Protein AF-A0A962L5Q6-F1 (afdb_monomer)

Mean predicted aligned error: 4.73 Å

Radius of gyration: 12.98 Å; Cα contacts (8 Å, |Δi|>4): 79; chains: 1; bounding box: 38×14×32 Å

Nearest PDB structures (foldseek):
  4xlt-assembly1_A  TM=7.487E-01  e=2.505E-01  Dyadobacter fermentans DSM 18053
  2qsj-assembly2_A  TM=7.209E-01  e=2.338E-01  Ruegeria pomeroyi DSS-3
  3cnb-assembly3_C  TM=8.080E-01  e=9.933E-01  Colwellia psychrerythraea 34H
  7bg0-assembly2_D  TM=4.025E-01  e=6.133E-01  Escherichia coli K-12
  1ls1-assembly1_A  TM=5.858E-01  e=5.188E+00  Thermus aquaticus

Secondary structure (DSSP, 8-state):
-----PPPEEEEE-S-HHHHHHHHHHHHHTT----EEEESSHHHHHHHHHHHHHTSS---EEEEE--

Sequence (67 aa):
MNTDVKPPQILLVDDDQVDRMAVVRSFRKAGINNEIIEAEDGIEALAALGRLHESGVKPKILILLDL

Structure (mmCIF, N/CA/C/O backbone):
data_AF-A0A962L5Q6-F1
#
_entry.id   AF-A0A962L5Q6-F1
#
loop_
_atom_site.group_PDB
_atom_site.id
_atom_site.type_symbol
_atom_site.label_atom_id
_atom_site.label_alt_id
_atom_site.label_comp_id
_atom_site.label_asym_id
_atom_site.label_entity_id
_atom_site.label_seq_id
_atom_site.pdbx_PDB_ins_code
_atom_site.Cartn_x
_atom_site.Cartn_y
_atom_site.Cartn_z
_atom_site.occupancy
_atom_site.B_iso_or_equiv
_atom_site.auth_seq_id
_atom_site.auth_comp_id
_atom_site.auth_asym_id
_atom_site.auth_atom_id
_atom_site.pdbx_PDB_model_num
ATOM 1 N N . MET A 1 1 ? -29.723 3.775 -13.627 1.00 40.56 1 MET A N 1
ATOM 2 C CA . MET A 1 1 ? -28.312 3.956 -14.030 1.00 40.56 1 MET A CA 1
ATOM 3 C C . MET A 1 1 ? -27.552 2.757 -13.506 1.00 40.56 1 MET A C 1
ATOM 5 O O . MET A 1 1 ? -27.473 2.609 -12.297 1.00 40.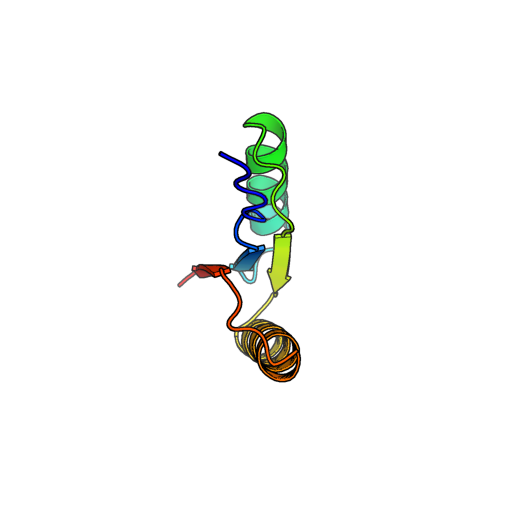56 1 MET A O 1
ATOM 9 N N . ASN A 1 2 ? -27.121 1.852 -14.385 1.00 44.25 2 ASN A N 1
ATOM 10 C CA . ASN A 1 2 ? -26.409 0.647 -13.972 1.00 44.25 2 ASN A CA 1
ATOM 11 C C . ASN A 1 2 ? -24.913 0.976 -13.957 1.00 44.25 2 ASN A C 1
ATOM 13 O O . ASN A 1 2 ? -24.285 1.057 -15.009 1.00 44.25 2 ASN A O 1
ATOM 17 N N . THR A 1 3 ? -24.373 1.292 -12.785 1.00 52.94 3 THR A N 1
ATOM 18 C CA . THR A 1 3 ? -22.943 1.554 -12.606 1.00 52.94 3 THR A CA 1
ATOM 19 C C . THR A 1 3 ? -22.315 0.331 -11.956 1.00 52.94 3 THR A C 1
ATOM 21 O O . THR A 1 3 ? -22.003 0.360 -10.769 1.00 52.94 3 THR A O 1
ATOM 24 N N . ASP A 1 4 ? -22.114 -0.733 -12.737 1.00 64.94 4 ASP A N 1
ATOM 25 C CA . ASP A 1 4 ? -21.259 -1.883 -12.385 1.00 64.94 4 ASP A CA 1
ATOM 26 C C . ASP A 1 4 ? -19.775 -1.464 -12.401 1.00 64.94 4 ASP A C 1
ATOM 28 O O . ASP A 1 4 ? -18.910 -2.017 -13.083 1.00 64.94 4 ASP A O 1
ATOM 32 N N . VAL A 1 5 ? -19.466 -0.385 -11.685 1.00 70.81 5 VAL A N 1
ATOM 33 C CA . VAL A 1 5 ? -18.104 0.096 -11.529 1.00 70.81 5 VAL A CA 1
ATOM 34 C C . VAL A 1 5 ? -17.470 -0.770 -10.458 1.00 70.81 5 VAL A C 1
ATOM 36 O O . VAL A 1 5 ? -17.675 -0.538 -9.268 1.00 70.81 5 VAL A O 1
ATOM 39 N N . LYS A 1 6 ? -16.686 -1.768 -10.882 1.00 79.44 6 LYS A N 1
ATOM 40 C CA . LYS A 1 6 ? -15.815 -2.486 -9.951 1.00 79.44 6 LYS A CA 1
ATOM 41 C C . LYS A 1 6 ? -14.959 -1.469 -9.179 1.00 79.44 6 LYS A C 1
ATOM 43 O O . LYS A 1 6 ? -14.394 -0.563 -9.811 1.00 79.44 6 LYS A O 1
ATOM 48 N N . PRO A 1 7 ? -14.878 -1.593 -7.844 1.00 87.00 7 PRO A N 1
ATOM 49 C CA . PRO A 1 7 ? -14.008 -0.746 -7.044 1.00 87.00 7 PRO A CA 1
ATOM 50 C C . PRO A 1 7 ? -12.547 -0.947 -7.480 1.00 87.00 7 PR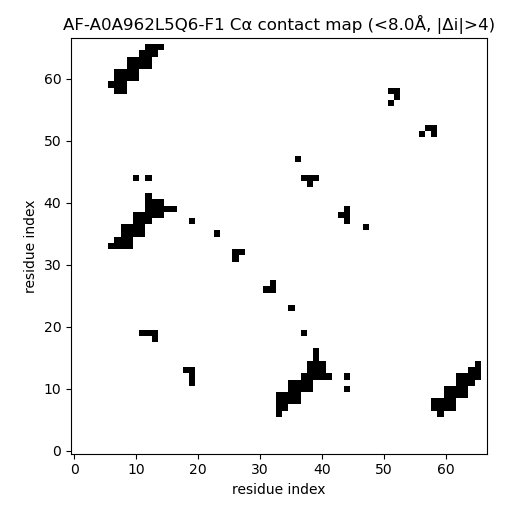O A C 1
ATOM 52 O O . PRO A 1 7 ? -12.206 -2.021 -7.984 1.00 87.00 7 PRO A O 1
ATOM 55 N N . PRO A 1 8 ? -11.686 0.077 -7.343 1.00 91.00 8 PRO A N 1
ATOM 56 C CA . PRO A 1 8 ? -10.283 -0.049 -7.718 1.00 91.00 8 PRO A CA 1
ATOM 57 C C . PRO A 1 8 ? -9.590 -1.121 -6.873 1.00 91.00 8 PRO A C 1
ATOM 59 O O . PRO A 1 8 ? -9.878 -1.254 -5.686 1.00 91.00 8 PRO A O 1
ATOM 62 N N . GLN A 1 9 ? -8.656 -1.856 -7.464 1.00 93.31 9 GLN A N 1
ATOM 63 C CA . GLN A 1 9 ? -7.756 -2.720 -6.700 1.00 93.31 9 GLN A CA 1
ATOM 64 C C . GLN A 1 9 ? -6.773 -1.849 -5.911 1.00 93.31 9 GLN A C 1
ATOM 66 O O . GLN A 1 9 ? -6.438 -0.741 -6.341 1.00 93.31 9 GLN A O 1
ATOM 71 N N . ILE A 1 10 ? -6.317 -2.335 -4.764 1.00 96.25 10 ILE A N 1
ATOM 72 C CA . ILE A 1 10 ? -5.291 -1.666 -3.965 1.00 96.25 10 ILE A CA 1
ATOM 73 C C . ILE A 1 10 ? -4.019 -2.503 -4.028 1.00 96.25 10 ILE A C 1
ATOM 75 O O . ILE A 1 10 ? -4.058 -3.679 -3.691 1.00 96.25 10 ILE A O 1
ATOM 79 N N . LEU A 1 11 ? -2.906 -1.905 -4.447 1.00 97.12 11 LEU A N 1
ATOM 80 C CA . LEU A 1 11 ? -1.573 -2.490 -4.314 1.00 97.12 11 LEU A CA 1
ATOM 81 C C . LEU A 1 11 ? -0.894 -1.849 -3.103 1.00 97.12 11 LEU A C 1
ATOM 83 O O . LEU A 1 11 ? -0.650 -0.644 -3.112 1.00 97.12 11 LEU A O 1
ATOM 87 N N . LEU A 1 12 ? -0.649 -2.641 -2.066 1.00 97.69 12 LEU A N 1
ATOM 88 C CA . LEU A 1 12 ? 0.021 -2.231 -0.836 1.00 97.69 12 LEU A CA 1
ATOM 89 C C . LEU A 1 12 ? 1.463 -2.737 -0.865 1.00 97.69 12 LEU A C 1
ATOM 91 O O . LEU A 1 12 ? 1.673 -3.947 -0.915 1.00 97.69 12 LEU A O 1
ATOM 95 N N . VAL A 1 13 ? 2.419 -1.811 -0.854 1.00 97.94 13 VAL A N 1
ATOM 96 C CA . VAL A 1 13 ? 3.857 -2.077 -0.938 1.00 97.94 13 VAL A CA 1
ATOM 97 C C . VAL A 1 13 ? 4.536 -1.505 0.294 1.00 97.94 13 VAL A C 1
ATOM 99 O O . VAL A 1 13 ? 4.497 -0.294 0.502 1.00 97.94 13 VAL A O 1
ATOM 102 N N . ASP A 1 14 ? 5.117 -2.384 1.091 1.00 98.06 14 ASP A N 1
ATOM 103 C CA . ASP A 1 14 ? 5.744 -2.081 2.380 1.00 98.06 14 ASP A CA 1
ATOM 104 C C . ASP A 1 14 ? 6.586 -3.312 2.740 1.00 98.06 14 ASP A C 1
ATOM 106 O O . ASP A 1 14 ? 6.103 -4.427 2.523 1.00 98.06 14 ASP A O 1
ATOM 110 N N . ASP A 1 15 ? 7.824 -3.164 3.211 1.00 97.31 15 ASP A N 1
ATOM 111 C CA . ASP A 1 15 ? 8.701 -4.299 3.527 1.00 97.31 15 ASP A CA 1
ATOM 112 C C . ASP A 1 15 ? 8.364 -4.942 4.883 1.00 97.31 15 ASP A C 1
ATOM 114 O O . ASP A 1 15 ? 8.574 -6.149 5.068 1.00 97.31 15 ASP A O 1
ATOM 118 N N . ASP A 1 16 ? 7.703 -4.214 5.787 1.00 97.50 16 ASP A N 1
ATOM 119 C CA . ASP A 1 16 ? 7.272 -4.721 7.084 1.00 97.50 16 ASP A CA 1
ATOM 120 C C . ASP A 1 16 ? 5.905 -5.433 7.000 1.00 97.50 16 ASP A C 1
ATOM 122 O O . ASP A 1 16 ? 4.834 -4.879 6.729 1.00 97.50 16 ASP A O 1
ATOM 126 N N . GLN A 1 17 ? 5.915 -6.737 7.284 1.00 96.94 17 GLN A N 1
ATOM 127 C CA . GLN A 1 17 ? 4.707 -7.562 7.274 1.00 96.94 17 GLN A CA 1
ATOM 128 C C . GLN A 1 17 ? 3.662 -7.120 8.315 1.00 96.94 17 GLN A C 1
ATOM 130 O O . GLN A 1 17 ? 2.455 -7.263 8.087 1.00 96.94 17 GLN A O 1
ATOM 135 N N . VAL A 1 18 ? 4.099 -6.642 9.481 1.00 97.69 18 VAL A N 1
ATOM 136 C CA . VAL A 1 18 ? 3.214 -6.188 10.558 1.00 97.69 18 VAL A CA 1
ATOM 137 C C . VAL A 1 18 ? 2.467 -4.934 10.123 1.00 97.69 18 VAL A C 1
ATOM 139 O O . VAL A 1 18 ? 1.253 -4.860 10.359 1.00 97.69 18 VAL A O 1
ATOM 142 N N . ASP A 1 19 ? 3.140 -4.020 9.428 1.00 97.44 19 ASP A N 1
ATOM 143 C CA . ASP A 1 19 ? 2.532 -2.795 8.910 1.00 97.44 19 ASP A CA 1
ATOM 144 C C . ASP A 1 19 ? 1.542 -3.103 7.783 1.00 97.44 19 ASP A C 1
ATOM 146 O O . ASP A 1 19 ? 0.370 -2.699 7.873 1.00 97.44 19 ASP A O 1
ATOM 150 N N . ARG A 1 20 ? 1.901 -3.981 6.832 1.00 97.31 20 ARG A N 1
ATOM 151 C CA . ARG A 1 20 ? 0.940 -4.490 5.830 1.00 97.31 20 ARG A CA 1
ATOM 152 C C . ARG A 1 20 ? -0.309 -5.087 6.477 1.00 97.31 20 ARG A C 1
ATOM 154 O O . ARG A 1 20 ? -1.446 -4.728 6.143 1.00 97.31 20 ARG A O 1
ATOM 161 N N . MET A 1 21 ? -0.127 -5.952 7.476 1.00 97.56 21 MET A N 1
ATOM 162 C CA . MET A 1 21 ? -1.237 -6.555 8.216 1.00 97.56 21 MET A CA 1
ATOM 163 C C . MET A 1 21 ? -2.095 -5.517 8.952 1.00 97.56 21 MET A C 1
ATOM 165 O O . MET A 1 21 ? -3.323 -5.671 9.020 1.00 97.56 21 MET A O 1
ATOM 169 N N . ALA A 1 22 ? -1.485 -4.488 9.541 1.00 97.94 22 ALA A N 1
ATOM 170 C CA . ALA A 1 22 ? -2.192 -3.422 10.243 1.00 97.94 22 ALA A CA 1
ATOM 171 C C . ALA A 1 22 ? -3.061 -2.597 9.281 1.00 97.94 22 ALA A C 1
ATOM 173 O O . ALA A 1 22 ? -4.234 -2.332 9.589 1.00 97.94 22 ALA A O 1
ATOM 174 N N . VAL A 1 23 ? -2.537 -2.273 8.095 1.00 97.00 23 VAL A N 1
ATOM 175 C CA . VAL A 1 23 ? -3.271 -1.582 7.025 1.00 97.00 23 VAL A CA 1
ATOM 176 C C . VAL A 1 23 ? -4.454 -2.428 6.550 1.00 97.00 23 VAL A C 1
ATOM 178 O O . VAL A 1 23 ? -5.598 -1.963 6.591 1.00 97.00 23 VAL A O 1
ATOM 181 N N . VAL A 1 24 ? -4.231 -3.704 6.212 1.00 96.88 24 VAL A N 1
ATOM 182 C CA . VAL A 1 24 ? -5.298 -4.619 5.756 1.00 96.88 24 VAL A CA 1
ATOM 183 C C . VAL A 1 24 ? -6.406 -4.758 6.804 1.00 96.88 24 VAL A C 1
ATOM 185 O O . VAL A 1 24 ? -7.599 -4.708 6.483 1.00 96.88 24 VAL A O 1
ATOM 188 N N . ARG A 1 25 ? -6.047 -4.901 8.086 1.00 97.19 25 ARG A N 1
ATOM 189 C CA . ARG A 1 25 ? -7.028 -4.957 9.185 1.00 97.19 25 ARG A CA 1
ATOM 190 C C . ARG A 1 25 ? -7.827 -3.662 9.302 1.00 97.19 25 ARG A C 1
ATOM 192 O O . ARG A 1 25 ? -9.031 -3.722 9.558 1.00 97.19 25 ARG A O 1
ATOM 199 N N . SER A 1 26 ? -7.181 -2.514 9.128 1.00 97.75 26 SER A N 1
ATOM 200 C CA . SER A 1 26 ? -7.832 -1.205 9.209 1.00 97.75 26 SER A CA 1
ATOM 201 C C . SER A 1 26 ? -8.818 -0.994 8.061 1.00 97.75 26 SER A C 1
ATOM 203 O O . SER A 1 26 ? -9.936 -0.543 8.304 1.00 97.75 26 SER A O 1
ATOM 205 N N . PHE A 1 27 ? -8.478 -1.431 6.845 1.00 96.56 27 PHE A N 1
ATOM 206 C CA . PHE A 1 27 ? -9.396 -1.407 5.700 1.00 96.56 27 PHE A C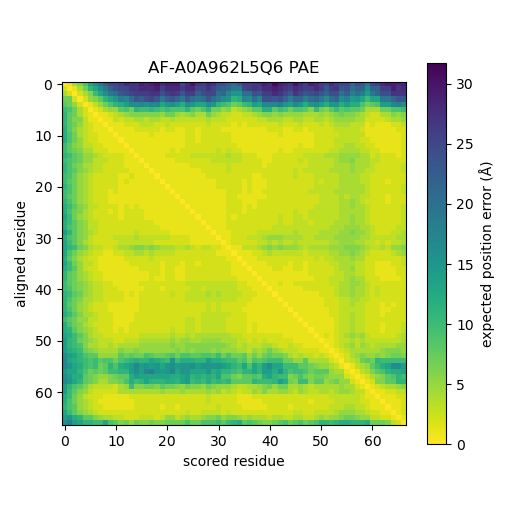A 1
ATOM 207 C C . PHE A 1 27 ? -10.639 -2.253 5.938 1.00 96.56 27 P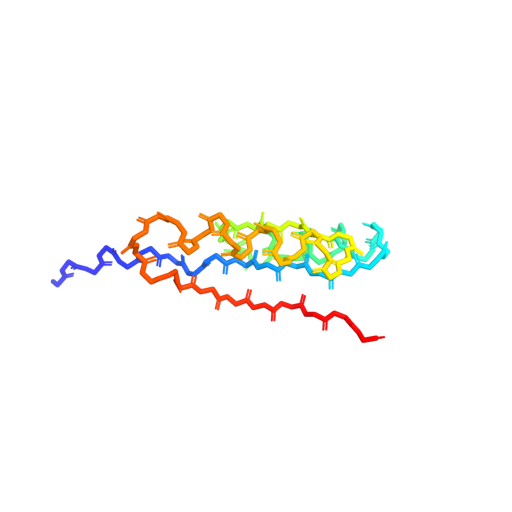HE A C 1
ATOM 209 O O . PHE A 1 27 ? -11.756 -1.759 5.775 1.00 96.56 27 P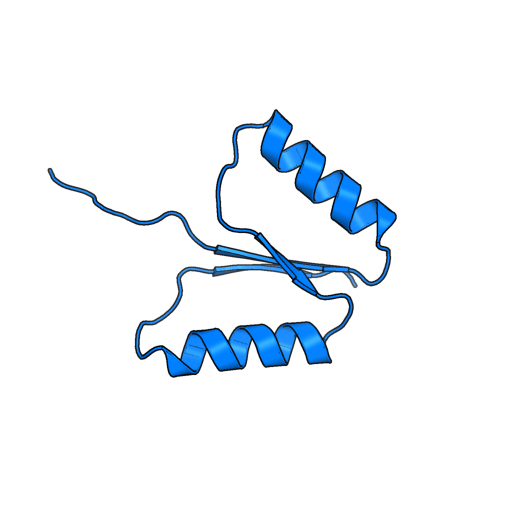HE A O 1
ATOM 216 N N . ARG A 1 28 ? -10.467 -3.479 6.444 1.00 95.00 28 ARG A N 1
ATOM 217 C CA . ARG A 1 28 ? -11.596 -4.347 6.810 1.00 95.00 28 ARG A CA 1
ATOM 218 C C . ARG A 1 28 ? -12.495 -3.705 7.868 1.00 95.00 28 ARG A C 1
ATOM 220 O O . ARG A 1 28 ? -13.713 -3.723 7.721 1.00 95.00 28 ARG A O 1
ATOM 227 N N . LYS A 1 29 ? -11.915 -3.100 8.913 1.00 97.44 29 LYS A N 1
ATOM 228 C CA . LYS A 1 29 ? -12.679 -2.387 9.957 1.00 97.44 29 LYS A CA 1
ATOM 229 C C . LYS A 1 29 ? -13.433 -1.170 9.415 1.00 97.44 29 LYS A C 1
ATOM 231 O O . LYS A 1 29 ? -14.525 -0.885 9.894 1.00 97.44 29 LYS A O 1
ATOM 236 N N . ALA A 1 30 ? -12.867 -0.476 8.431 1.00 97.00 30 ALA A N 1
ATOM 237 C CA . ALA A 1 30 ? -13.481 0.678 7.779 1.00 97.00 30 ALA A CA 1
ATOM 238 C C . ALA A 1 30 ? -14.525 0.302 6.706 1.00 97.00 30 ALA A C 1
ATOM 240 O O . ALA A 1 30 ? -15.139 1.190 6.121 1.00 97.00 30 ALA A O 1
ATOM 241 N N . GLY A 1 31 ? -14.735 -0.992 6.428 1.00 95.44 31 GLY A N 1
ATOM 242 C CA . GLY A 1 31 ? -15.653 -1.455 5.382 1.00 95.44 31 GLY A CA 1
ATOM 243 C C . GLY A 1 31 ? -15.112 -1.295 3.956 1.00 95.44 31 GLY A C 1
ATOM 244 O O . GLY A 1 31 ? -15.881 -1.359 2.997 1.00 95.44 31 GLY A O 1
ATOM 245 N N . ILE A 1 32 ? -13.800 -1.098 3.800 1.00 94.75 32 ILE A N 1
ATOM 246 C CA . ILE A 1 32 ? -13.122 -1.057 2.502 1.00 94.75 32 ILE A CA 1
ATOM 247 C C . ILE A 1 32 ? -12.878 -2.505 2.067 1.00 94.75 32 ILE A C 1
ATOM 249 O O . ILE A 1 32 ? -11.943 -3.158 2.525 1.00 94.75 32 ILE A O 1
ATOM 253 N N . ASN A 1 33 ? -13.751 -3.008 1.194 1.00 90.44 33 ASN A N 1
ATOM 254 C CA . ASN A 1 33 ? -13.753 -4.402 0.727 1.00 90.44 33 ASN A CA 1
ATOM 255 C C . ASN A 1 33 ? -13.140 -4.565 -0.673 1.00 90.44 33 ASN A C 1
ATOM 257 O O . ASN A 1 33 ? -13.462 -5.508 -1.396 1.00 90.44 33 ASN A O 1
ATOM 261 N N . ASN A 1 34 ? -12.308 -3.612 -1.085 1.00 93.75 34 ASN A N 1
ATOM 262 C CA . ASN A 1 34 ? -11.555 -3.694 -2.327 1.00 93.75 34 ASN A CA 1
ATOM 263 C C . ASN A 1 34 ? -10.622 -4.913 -2.291 1.00 93.75 34 ASN A C 1
ATOM 265 O O . ASN A 1 34 ? -10.166 -5.330 -1.226 1.00 93.75 34 ASN A O 1
ATOM 269 N N . GLU A 1 35 ? -10.311 -5.466 -3.459 1.00 93.19 35 GLU A N 1
ATOM 270 C CA . GLU A 1 35 ? -9.236 -6.449 -3.571 1.00 93.19 35 GLU A CA 1
ATOM 271 C C . GLU A 1 35 ? -7.901 -5.768 -3.245 1.00 93.19 35 GLU A C 1
ATOM 273 O O . GLU A 1 35 ? -7.591 -4.713 -3.807 1.00 93.19 35 GLU A O 1
ATOM 278 N N . ILE A 1 36 ? -7.143 -6.362 -2.323 1.00 95.44 36 ILE A N 1
ATOM 279 C CA . ILE A 1 36 ? -5.828 -5.882 -1.900 1.00 95.44 36 ILE A CA 1
ATOM 280 C C . ILE A 1 36 ? -4.788 -6.886 -2.391 1.00 95.44 36 ILE A C 1
ATOM 282 O O . ILE A 1 36 ? -4.895 -8.079 -2.111 1.00 95.44 36 ILE A O 1
ATOM 286 N N . ILE A 1 37 ? -3.797 -6.386 -3.115 1.00 95.94 37 ILE A N 1
ATOM 287 C CA . ILE A 1 37 ? -2.596 -7.097 -3.530 1.00 95.94 37 ILE A CA 1
ATOM 288 C C . ILE A 1 37 ? -1.476 -6.562 -2.641 1.00 95.94 37 ILE A C 1
ATOM 290 O O . ILE A 1 37 ? -1.215 -5.363 -2.641 1.00 95.94 37 ILE A O 1
ATOM 294 N N . GLU A 1 38 ? -0.853 -7.431 -1.859 1.00 97.38 38 GLU A N 1
ATOM 295 C CA . GLU A 1 38 ? 0.303 -7.083 -1.030 1.00 97.38 38 GLU A CA 1
ATOM 296 C C . GLU A 1 38 ? 1.591 -7.385 -1.810 1.00 97.38 38 GLU A C 1
ATOM 298 O O . GLU A 1 38 ? 1.639 -8.361 -2.561 1.00 97.38 38 GLU A O 1
ATOM 303 N N . ALA A 1 39 ? 2.607 -6.544 -1.641 1.00 97.69 39 ALA A N 1
ATOM 304 C CA . ALA A 1 39 ? 3.961 -6.730 -2.153 1.00 97.69 39 ALA A CA 1
ATOM 305 C C . ALA A 1 39 ? 4.960 -6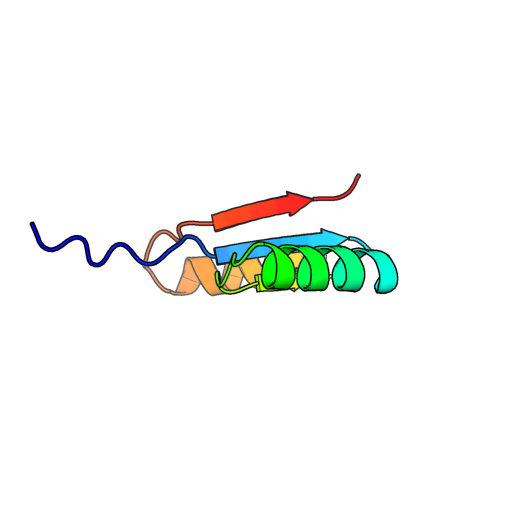.312 -1.066 1.00 97.69 39 ALA A C 1
ATOM 307 O O . ALA A 1 39 ? 4.747 -5.293 -0.409 1.00 97.69 39 ALA A O 1
ATOM 308 N N . GLU A 1 40 ? 6.023 -7.089 -0.866 1.00 97.38 40 GLU A N 1
ATOM 309 C CA . GLU A 1 40 ? 7.060 -6.761 0.127 1.00 97.38 40 GLU A CA 1
ATOM 310 C C . GLU A 1 40 ? 8.131 -5.806 -0.410 1.00 97.38 40 GLU A C 1
ATOM 312 O O . GLU A 1 40 ? 8.841 -5.166 0.355 1.00 97.38 40 GLU A O 1
ATOM 317 N N . ASP A 1 41 ? 8.248 -5.688 -1.733 1.00 96.56 41 ASP A N 1
ATOM 318 C CA . ASP A 1 41 ? 9.232 -4.823 -2.367 1.00 96.56 41 ASP A CA 1
ATOM 319 C C . ASP A 1 41 ? 8.773 -4.301 -3.742 1.00 96.56 41 ASP A C 1
ATOM 321 O O . ASP A 1 41 ? 7.687 -4.598 -4.259 1.00 96.56 41 ASP A O 1
ATOM 325 N N . GLY A 1 42 ? 9.639 -3.498 -4.367 1.00 95.62 42 GLY A N 1
ATOM 326 C CA . GLY A 1 42 ? 9.397 -2.944 -5.696 1.00 95.62 42 GLY A CA 1
ATOM 327 C C . GLY A 1 42 ? 9.379 -3.985 -6.822 1.00 95.62 42 GLY A C 1
ATOM 328 O O . GLY A 1 42 ? 8.721 -3.759 -7.839 1.00 95.62 42 GLY A O 1
ATOM 329 N N . ILE A 1 43 ? 10.073 -5.116 -6.671 1.00 97.44 43 ILE A N 1
ATOM 330 C CA . ILE A 1 43 ? 10.118 -6.181 -7.680 1.00 97.44 43 ILE A CA 1
ATOM 331 C C . ILE A 1 43 ? 8.786 -6.931 -7.701 1.00 97.44 43 ILE A C 1
ATOM 333 O O . ILE A 1 43 ? 8.195 -7.105 -8.771 1.00 97.44 43 ILE A O 1
ATOM 337 N N . GLU A 1 44 ? 8.267 -7.310 -6.536 1.00 97.44 44 GLU A N 1
ATOM 338 C CA . GLU A 1 44 ? 6.945 -7.909 -6.390 1.00 97.44 44 GLU A CA 1
ATOM 339 C C . GLU A 1 44 ? 5.841 -6.957 -6.860 1.00 97.44 44 GLU A C 1
ATOM 341 O O . GLU A 1 44 ? 4.940 -7.369 -7.603 1.00 97.44 44 GLU A O 1
ATOM 346 N N . ALA A 1 45 ? 5.943 -5.672 -6.504 1.00 96.06 45 ALA A N 1
ATOM 347 C CA . ALA A 1 45 ? 5.009 -4.640 -6.941 1.00 96.06 45 ALA A CA 1
ATOM 348 C C . ALA A 1 45 ? 4.998 -4.490 -8.472 1.00 96.06 45 ALA A C 1
ATOM 350 O O . ALA A 1 45 ? 3.932 -4.493 -9.094 1.00 96.06 45 ALA A O 1
ATOM 351 N N . LEU A 1 46 ? 6.173 -4.421 -9.110 1.00 95.94 46 LEU A N 1
ATOM 352 C CA . LEU A 1 46 ? 6.295 -4.368 -10.570 1.00 95.94 46 LEU A CA 1
ATOM 353 C C . LEU A 1 46 ? 5.742 -5.631 -11.236 1.00 95.94 46 LEU A C 1
ATOM 355 O O . LEU A 1 46 ? 5.031 -5.530 -12.237 1.00 95.94 46 LEU A O 1
ATOM 359 N N . ALA A 1 47 ? 6.007 -6.813 -10.676 1.00 95.75 47 ALA A N 1
ATOM 360 C CA . ALA A 1 47 ? 5.458 -8.065 -11.186 1.00 95.75 47 ALA A CA 1
ATOM 361 C C . ALA A 1 47 ? 3.921 -8.093 -11.092 1.00 95.75 47 ALA A C 1
ATOM 363 O O . ALA A 1 47 ? 3.252 -8.547 -12.023 1.00 95.75 47 ALA A O 1
ATOM 364 N N . ALA A 1 48 ? 3.344 -7.575 -10.002 1.00 93.12 48 ALA A N 1
ATOM 365 C CA . ALA A 1 48 ? 1.898 -7.425 -9.854 1.00 93.12 48 ALA A CA 1
ATOM 366 C C . ALA A 1 48 ? 1.310 -6.475 -10.907 1.00 93.12 48 ALA A C 1
ATOM 368 O O . ALA A 1 48 ? 0.323 -6.819 -11.559 1.00 93.12 48 ALA A O 1
ATOM 369 N N . LEU A 1 49 ? 1.947 -5.325 -11.137 1.00 91.81 49 LEU A N 1
ATOM 370 C CA . LEU A 1 49 ? 1.538 -4.375 -12.175 1.00 91.81 49 LEU A CA 1
ATOM 371 C C . LEU A 1 49 ? 1.638 -4.973 -13.586 1.00 91.81 49 LEU A C 1
ATOM 373 O O . LEU A 1 49 ? 0.740 -4.755 -14.400 1.00 91.81 49 LEU A O 1
ATOM 377 N N . GLY A 1 50 ? 2.680 -5.762 -13.866 1.00 91.62 50 GLY A N 1
ATOM 378 C CA . GLY A 1 50 ? 2.848 -6.477 -15.135 1.00 91.62 50 GLY A CA 1
ATOM 379 C C . GLY A 1 50 ? 1.698 -7.449 -15.411 1.00 91.62 50 GLY A C 1
ATOM 380 O O . GLY A 1 50 ? 1.064 -7.367 -16.462 1.00 91.62 50 GLY A O 1
ATOM 381 N N . ARG A 1 51 ? 1.336 -8.281 -14.423 1.00 88.50 51 ARG A N 1
ATOM 382 C CA . ARG A 1 51 ? 0.184 -9.199 -14.525 1.00 88.50 51 ARG A CA 1
ATOM 383 C C . ARG A 1 51 ? -1.131 -8.460 -14.782 1.00 88.50 51 ARG A C 1
ATOM 385 O O . ARG A 1 51 ? -1.961 -8.917 -15.564 1.00 88.50 51 ARG A O 1
ATOM 392 N N . LEU A 1 52 ? -1.328 -7.306 -14.141 1.00 84.81 52 LEU A N 1
ATOM 393 C CA . LEU A 1 52 ? -2.517 -6.482 -14.366 1.00 84.81 52 LEU A CA 1
ATOM 394 C C . LEU A 1 52 ? -2.532 -5.871 -15.772 1.00 84.81 52 LEU A C 1
ATOM 396 O O . LEU A 1 52 ? -3.593 -5.798 -16.391 1.00 84.81 52 LEU A O 1
ATOM 400 N N . HIS A 1 53 ? -1.377 -5.463 -16.299 1.00 83.56 53 HIS A N 1
ATOM 401 C CA . HIS A 1 53 ? -1.254 -4.919 -17.651 1.00 83.56 53 HIS A CA 1
ATOM 402 C C . HIS A 1 53 ? -1.585 -5.955 -18.738 1.00 83.56 53 HIS A C 1
ATOM 404 O O . HIS A 1 53 ? -2.297 -5.638 -19.693 1.00 83.56 53 HIS A O 1
ATOM 410 N N . GLU A 1 54 ? -1.138 -7.202 -18.567 1.00 84.88 54 GLU A N 1
ATOM 411 C CA . GLU A 1 54 ? -1.374 -8.306 -19.512 1.00 84.88 54 GLU A CA 1
ATOM 412 C C . GLU A 1 54 ? -2.859 -8.667 -19.680 1.00 84.88 54 GLU A C 1
ATOM 414 O O . GLU A 1 54 ? -3.250 -9.234 -20.699 1.00 84.88 54 GLU A O 1
ATOM 419 N N . SER A 1 55 ? -3.718 -8.279 -18.730 1.00 77.12 55 SER A N 1
ATOM 420 C CA . SER A 1 55 ? -5.166 -8.521 -18.796 1.00 77.12 55 SER A CA 1
ATOM 421 C C . SER A 1 55 ? 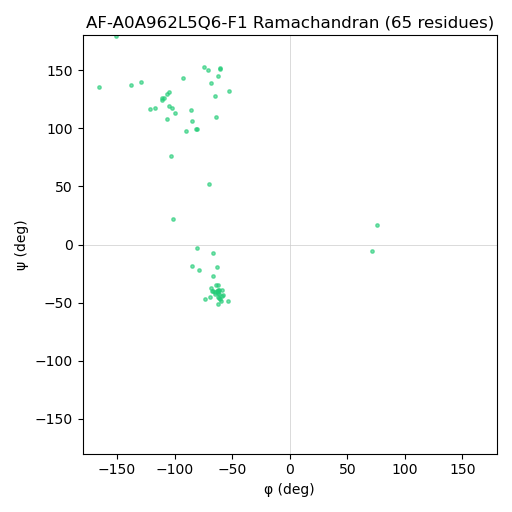-5.893 -7.754 -19.917 1.00 77.12 55 SER A C 1
ATOM 423 O O . SER A 1 55 ? -7.084 -7.978 -20.142 1.00 77.12 55 SER A O 1
ATOM 425 N N . GLY A 1 56 ? -5.214 -6.836 -20.620 1.00 71.69 56 GLY A N 1
ATOM 426 C CA . GLY A 1 56 ? -5.764 -6.069 -21.747 1.00 71.69 56 GLY A CA 1
ATOM 427 C C . GLY A 1 56 ? -6.793 -5.000 -21.354 1.00 71.69 56 GLY A C 1
ATOM 428 O O . GLY A 1 56 ? -7.219 -4.205 -22.194 1.00 71.69 56 GLY A O 1
ATOM 429 N N . VAL A 1 57 ? -7.171 -4.934 -20.075 1.00 74.12 57 VAL A N 1
ATOM 430 C CA . VAL A 1 57 ? -8.040 -3.909 -19.492 1.00 74.12 57 VAL A CA 1
ATOM 431 C C . VAL A 1 57 ? -7.170 -2.963 -18.681 1.00 74.12 57 VAL A C 1
ATOM 433 O O . VAL A 1 57 ? -6.380 -3.409 -17.859 1.00 74.12 57 VAL A O 1
ATOM 436 N N . LYS A 1 58 ? -7.322 -1.645 -18.866 1.00 73.69 58 LYS A N 1
ATOM 437 C CA . LYS A 1 58 ? -6.613 -0.665 -18.031 1.00 73.69 58 LYS A CA 1
ATOM 438 C C . LYS A 1 58 ? -7.094 -0.812 -16.577 1.00 73.69 58 LYS A C 1
ATOM 440 O O . LYS A 1 58 ? -8.251 -0.466 -16.308 1.00 73.69 58 LYS A O 1
ATOM 445 N N . PRO A 1 59 ? -6.261 -1.314 -15.647 1.00 74.00 59 PRO A N 1
ATOM 446 C CA . PRO A 1 59 ? -6.702 -1.559 -14.284 1.00 74.00 59 PRO A CA 1
ATOM 447 C C . PRO A 1 59 ? -6.971 -0.223 -13.585 1.00 74.00 59 PRO A C 1
ATOM 449 O O . PRO A 1 59 ? -6.223 0.745 -13.740 1.00 74.00 59 PRO A O 1
ATOM 452 N N . LYS A 1 60 ? -8.056 -0.155 -12.809 1.00 85.56 60 LYS A N 1
ATOM 453 C CA . LYS A 1 60 ? -8.258 0.924 -11.837 1.00 85.56 60 LYS A CA 1
ATOM 454 C C . LYS A 1 60 ? -7.525 0.508 -10.570 1.00 85.56 60 LYS A C 1
ATOM 456 O O . LYS A 1 60 ? -7.992 -0.402 -9.892 1.00 85.56 60 LYS A O 1
ATOM 461 N N . ILE A 1 61 ? -6.391 1.140 -10.284 1.00 91.69 61 ILE A N 1
ATOM 462 C CA . ILE A 1 61 ? -5.536 0.774 -9.154 1.00 91.69 61 ILE A CA 1
ATOM 463 C C . ILE A 1 61 ? -5.199 1.995 -8.296 1.00 91.69 61 ILE A C 1
ATOM 465 O O . ILE A 1 61 ? -4.953 3.080 -8.823 1.00 91.69 61 ILE A O 1
ATOM 469 N N . LEU A 1 62 ? -5.209 1.807 -6.979 1.00 94.62 62 LEU A N 1
ATOM 470 C CA . LEU A 1 62 ? -4.611 2.702 -5.993 1.00 94.62 62 LEU A CA 1
ATOM 471 C C . LEU A 1 62 ? -3.345 2.022 -5.465 1.00 94.62 62 LEU A C 1
ATOM 473 O O . LEU A 1 62 ? -3.410 0.863 -5.067 1.00 94.62 62 LEU A O 1
ATOM 477 N N . ILE A 1 63 ? -2.217 2.726 -5.462 1.00 95.75 63 ILE A N 1
ATOM 478 C CA . ILE A 1 63 ? -0.950 2.201 -4.943 1.00 95.75 63 ILE A CA 1
ATOM 479 C C . ILE A 1 63 ? -0.638 2.924 -3.635 1.00 95.75 63 ILE A C 1
ATOM 481 O O . ILE A 1 63 ? -0.626 4.155 -3.603 1.00 95.75 63 ILE A O 1
ATOM 485 N N . LEU A 1 64 ? -0.413 2.154 -2.575 1.00 96.88 64 LEU A N 1
ATOM 486 C CA . LEU A 1 64 ? 0.122 2.618 -1.300 1.00 96.88 64 LEU A CA 1
ATOM 487 C C . LEU A 1 64 ? 1.558 2.117 -1.237 1.00 96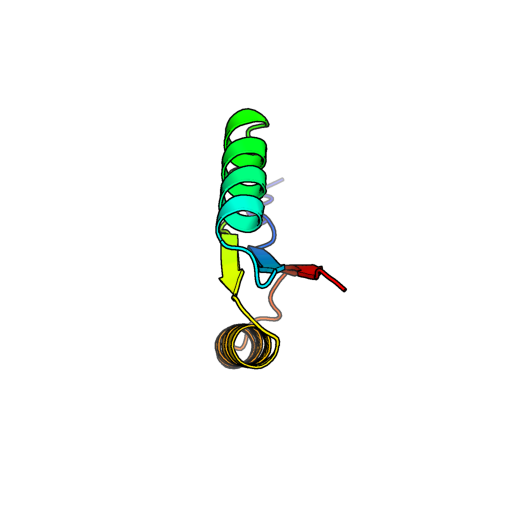.88 64 LEU A C 1
ATOM 489 O O . LEU A 1 64 ? 1.771 0.911 -1.170 1.00 96.88 64 LEU A O 1
ATOM 493 N N . LEU A 1 65 ? 2.502 3.039 -1.372 1.00 96.12 65 LEU A N 1
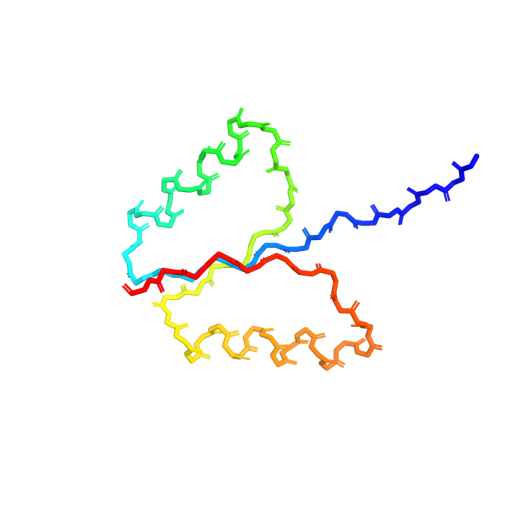ATOM 494 C CA . LEU A 1 65 ? 3.926 2.753 -1.459 1.00 96.12 65 LEU A CA 1
ATOM 495 C C . LEU A 1 65 ? 4.610 3.388 -0.256 1.00 96.12 65 LEU A C 1
ATOM 497 O O . LEU A 1 65 ? 4.549 4.615 -0.121 1.00 96.12 65 LEU A O 1
ATOM 501 N N . ASP A 1 66 ? 5.219 2.558 0.583 1.00 93.00 66 ASP A N 1
ATOM 502 C CA . ASP A 1 66 ? 6.122 3.027 1.628 1.00 93.00 66 ASP A CA 1
ATOM 503 C C . ASP A 1 66 ? 7.479 3.462 1.041 1.00 93.00 66 ASP A C 1
ATOM 505 O O . ASP A 1 66 ? 7.845 3.042 -0.065 1.00 93.00 66 ASP A O 1
ATOM 509 N N . LEU A 1 67 ? 8.165 4.387 1.726 1.00 85.44 67 LEU A N 1
ATOM 510 C CA . LEU A 1 67 ? 9.381 5.065 1.245 1.00 85.44 67 LEU A CA 1
ATOM 511 C C . LEU A 1 67 ? 10.659 4.614 1.952 1.00 85.44 67 LEU A C 1
ATOM 513 O O . LEU A 1 67 ? 10.680 4.659 3.198 1.00 85.44 67 LEU A O 1
#

Solvent-accessible surface area (backbone atoms only — not comparable to full-atom values): 4060 Å² total; per-residue (Å²): 134,90,76,88,68,76,73,48,36,33,40,42,31,41,72,50,66,67,58,52,51,50,51,55,51,49,33,56,76,71,69,52,81,54,58,72,46,80,21,58,42,71,64,50,43,49,53,52,51,50,59,45,55,72,67,76,49,88,75,57,69,47,78,47,74,68,131

pLDDT: mean 89.85, std 12.41, range [40.56, 98.06]

Foldseek 3Di:
DDCPPQDAEEEEEALDPVVVVVVVVVCVVVVNPHHYHYDNHPVRVVVVVVVVVVVVDDGRYDYHHDD